Protein AF-A0A6B3HU46-F1 (afdb_monomer_lite)

pLDDT: mean 88.49, std 11.22, range [49.47, 98.0]

Radius of gyration: 14.95 Å; chains: 1; bounding box: 34×30×31 Å

Structure (mmCIF, N/CA/C/O backbone):
data_AF-A0A6B3HU46-F1
#
_entry.id   AF-A0A6B3HU46-F1
#
loop_
_atom_site.group_PDB
_atom_site.id
_atom_site.type_symbol
_atom_site.label_atom_id
_atom_site.label_alt_id
_atom_site.label_comp_id
_atom_site.label_asym_id
_atom_site.label_entity_id
_atom_site.label_seq_id
_atom_site.pdbx_PDB_ins_code
_atom_site.Cartn_x
_atom_site.Cartn_y
_atom_site.Cartn_z
_atom_site.occupancy
_atom_site.B_iso_or_equiv
_atom_site.auth_seq_id
_atom_site.auth_comp_id
_atom_site.auth_asym_id
_atom_site.auth_atom_id
_atom_site.pdbx_PDB_model_num
ATOM 1 N N . GLY A 1 1 ? 15.090 -10.591 -19.147 1.00 50.09 1 GLY A N 1
ATOM 2 C CA . GLY A 1 1 ? 14.438 -10.239 -17.868 1.00 50.09 1 GLY A CA 1
ATOM 3 C C . GLY A 1 1 ? 13.358 -11.258 -17.586 1.00 50.09 1 GLY A C 1
ATOM 4 O O . GLY A 1 1 ? 12.825 -11.783 -18.551 1.00 50.09 1 GLY A O 1
ATOM 5 N N . SER A 1 2 ? 13.079 -11.591 -16.325 1.00 49.47 2 SER A N 1
ATOM 6 C CA . SER A 1 2 ? 12.028 -12.558 -15.962 1.00 49.47 2 SER A CA 1
ATOM 7 C C . SER A 1 2 ? 10.707 -11.817 -15.703 1.00 49.47 2 SER A C 1
ATOM 9 O O . SER A 1 2 ? 10.521 -11.310 -14.596 1.00 49.47 2 SER A O 1
ATOM 11 N N . PRO A 1 3 ? 9.799 -11.692 -16.691 1.00 58.56 3 PRO A N 1
ATOM 12 C CA . PRO A 1 3 ? 8.530 -10.975 -16.518 1.00 58.56 3 PRO A CA 1
ATOM 13 C C . PRO A 1 3 ? 7.627 -11.612 -15.450 1.00 58.56 3 PRO A C 1
ATOM 15 O O . PRO A 1 3 ? 6.847 -10.914 -14.811 1.00 58.56 3 PRO A O 1
ATOM 18 N N . LEU A 1 4 ? 7.788 -12.914 -15.187 1.00 63.22 4 LEU A N 1
ATOM 19 C CA . LEU A 1 4 ? 7.043 -13.635 -14.150 1.00 63.22 4 LEU A CA 1
ATOM 20 C C . LEU A 1 4 ? 7.383 -13.159 -12.729 1.00 63.22 4 LEU A C 1
ATOM 22 O O . LEU A 1 4 ? 6.526 -13.202 -11.853 1.00 63.22 4 LEU A O 1
ATOM 26 N N . LEU A 1 5 ? 8.609 -12.673 -12.492 1.00 63.03 5 LEU A N 1
ATOM 27 C CA . LEU A 1 5 ? 9.023 -12.222 -11.160 1.00 63.03 5 LEU A CA 1
ATOM 28 C C . LEU A 1 5 ? 8.206 -11.002 -10.704 1.00 63.03 5 LEU A C 1
ATOM 30 O O . LEU A 1 5 ? 7.770 -10.946 -9.557 1.00 63.03 5 LEU A O 1
ATOM 34 N N . MET A 1 6 ? 7.943 -10.056 -11.611 1.00 61.31 6 MET A N 1
ATOM 35 C CA . MET A 1 6 ? 7.166 -8.848 -11.301 1.00 61.31 6 MET A CA 1
ATOM 36 C C . MET A 1 6 ? 5.689 -9.156 -11.024 1.00 61.31 6 MET A C 1
ATOM 38 O O . MET A 1 6 ? 5.076 -8.465 -10.215 1.00 61.31 6 MET A O 1
ATOM 42 N N . MET A 1 7 ? 5.142 -10.225 -11.617 1.00 66.44 7 MET A N 1
ATOM 43 C CA . MET A 1 7 ? 3.777 -10.684 -11.329 1.00 66.44 7 MET A CA 1
ATOM 44 C C . MET A 1 7 ? 3.626 -11.317 -9.945 1.00 66.44 7 MET A C 1
ATOM 46 O O . MET A 1 7 ? 2.517 -11.381 -9.434 1.00 66.44 7 MET A O 1
ATOM 50 N N . ILE A 1 8 ? 4.713 -11.770 -9.317 1.00 70.81 8 ILE A N 1
ATOM 51 C CA . ILE A 1 8 ? 4.649 -12.433 -8.006 1.00 70.81 8 ILE A CA 1
ATOM 52 C C . ILE A 1 8 ? 4.883 -11.436 -6.871 1.00 70.81 8 ILE A C 1
ATOM 54 O O . ILE A 1 8 ? 4.222 -11.513 -5.838 1.00 70.81 8 ILE A O 1
ATOM 58 N N . VAL A 1 9 ? 5.811 -10.491 -7.046 1.00 79.00 9 VAL A N 1
ATOM 59 C CA . VAL A 1 9 ? 6.261 -9.613 -5.954 1.00 79.00 9 VAL A CA 1
ATOM 60 C C . VAL A 1 9 ? 5.121 -8.757 -5.398 1.00 79.00 9 VAL A C 1
ATOM 62 O O . VAL A 1 9 ? 4.896 -8.767 -4.186 1.00 79.00 9 VAL A O 1
ATOM 65 N N . SER A 1 10 ? 4.377 -8.048 -6.252 1.00 80.44 10 SER A N 1
ATOM 66 C CA . SER A 1 10 ? 3.321 -7.144 -5.776 1.00 80.44 10 SER A CA 1
ATOM 67 C C . SER A 1 10 ? 2.142 -7.896 -5.135 1.00 80.44 10 SER A C 1
ATOM 69 O O . SER A 1 10 ? 1.805 -7.566 -3.993 1.00 80.44 10 SER A O 1
ATOM 71 N N . PRO A 1 11 ? 1.569 -8.954 -5.748 1.00 80.31 11 PRO A N 1
ATOM 72 C CA . PRO A 1 11 ? 0.510 -9.737 -5.107 1.00 80.31 11 PRO A CA 1
ATOM 73 C C . PRO A 1 11 ? 0.960 -10.432 -3.820 1.00 80.31 11 PRO A C 1
ATOM 75 O O . PRO A 1 11 ? 0.187 -10.480 -2.865 1.00 80.31 11 PRO A O 1
ATOM 78 N N . ALA A 1 12 ? 2.209 -10.907 -3.732 1.00 84.25 12 ALA A N 1
ATOM 79 C CA . ALA A 1 12 ? 2.719 -11.530 -2.510 1.00 84.25 12 ALA A CA 1
ATOM 80 C C . ALA A 1 12 ? 2.806 -10.533 -1.342 1.00 84.25 12 ALA A C 1
ATOM 82 O O . ALA A 1 12 ? 2.397 -10.858 -0.223 1.00 84.25 12 ALA A O 1
ATOM 83 N N . ILE A 1 13 ? 3.294 -9.310 -1.588 1.00 89.06 13 ILE A N 1
ATOM 84 C CA . ILE A 1 13 ? 3.364 -8.258 -0.561 1.00 89.06 13 ILE A CA 1
ATOM 85 C C . ILE A 1 13 ? 1.951 -7.838 -0.143 1.00 89.06 13 ILE A C 1
ATOM 87 O O . ILE A 1 13 ? 1.616 -7.895 1.043 1.00 89.06 13 ILE A O 1
ATOM 91 N N . CYS A 1 14 ? 1.109 -7.464 -1.108 1.00 91.62 14 CYS A N 1
ATOM 92 C CA . CYS A 1 14 ? -0.253 -6.998 -0.854 1.00 91.62 14 CYS A CA 1
ATOM 93 C C . CYS A 1 14 ? -1.110 -8.070 -0.167 1.00 91.62 14 CYS A C 1
ATOM 95 O O . CYS A 1 14 ? -1.730 -7.803 0.864 1.00 91.62 14 CYS A O 1
ATOM 97 N N . GLY A 1 15 ? -1.083 -9.301 -0.684 1.00 93.06 15 GLY A N 1
ATOM 98 C CA . GLY A 1 15 ? -1.796 -10.439 -0.111 1.00 93.06 15 GLY A CA 1
ATOM 99 C C . GLY A 1 15 ? -1.349 -10.739 1.319 1.00 93.06 15 GLY A C 1
ATOM 100 O O . GLY A 1 15 ? -2.192 -10.951 2.186 1.00 93.06 15 GLY A O 1
ATOM 101 N N . THR A 1 16 ? -0.045 -10.662 1.613 1.00 94.31 16 THR A N 1
ATOM 102 C CA . THR A 1 16 ? 0.469 -10.868 2.980 1.00 94.31 16 THR A CA 1
ATOM 103 C C . THR A 1 16 ? -0.013 -9.788 3.950 1.00 94.31 16 THR A C 1
ATOM 105 O O . THR A 1 16 ? -0.384 -10.111 5.080 1.00 94.31 16 THR A O 1
ATOM 108 N N . VAL A 1 17 ? -0.034 -8.516 3.536 1.00 94.94 17 VAL A N 1
ATOM 109 C CA . VAL A 1 17 ? -0.534 -7.412 4.375 1.00 94.94 17 VAL A CA 1
ATOM 110 C C . VAL A 1 17 ? -2.017 -7.608 4.691 1.00 94.94 17 VAL A C 1
ATOM 112 O O . VAL A 1 17 ? -2.404 -7.538 5.857 1.00 94.94 17 VAL A O 1
ATOM 115 N N . ILE A 1 18 ? -2.836 -7.928 3.686 1.00 96.19 18 ILE A N 1
ATOM 116 C CA . ILE A 1 18 ? -4.277 -8.160 3.868 1.00 96.19 18 ILE A CA 1
ATOM 117 C C . ILE A 1 18 ? -4.526 -9.402 4.732 1.00 96.19 18 ILE A C 1
ATOM 119 O O . ILE A 1 18 ? -5.335 -9.355 5.656 1.00 96.19 18 ILE A O 1
ATOM 123 N N . ALA A 1 19 ? -3.804 -10.499 4.495 1.00 96.12 19 ALA A N 1
ATOM 124 C CA . ALA A 1 19 ? -3.954 -11.726 5.273 1.00 96.12 19 ALA A CA 1
ATOM 125 C C . ALA A 1 19 ? -3.609 -11.530 6.758 1.00 96.12 19 ALA A C 1
ATOM 127 O O . ALA A 1 19 ? -4.265 -12.115 7.620 1.00 96.12 19 ALA A O 1
ATOM 128 N N . ARG A 1 20 ? -2.600 -10.701 7.065 1.00 97.06 20 ARG A N 1
ATOM 129 C CA . ARG A 1 20 ? -2.153 -10.446 8.443 1.00 97.06 20 ARG A CA 1
ATOM 130 C C . ARG A 1 20 ? -2.979 -9.392 9.174 1.00 97.06 20 ARG A C 1
ATOM 132 O O . ARG A 1 20 ? -3.206 -9.552 10.368 1.00 97.06 20 ARG A O 1
ATOM 139 N N . PHE A 1 21 ? -3.382 -8.323 8.490 1.00 97.25 21 PHE A N 1
ATOM 140 C CA . PHE A 1 21 ? -3.923 -7.122 9.140 1.00 97.25 21 PHE A CA 1
ATOM 141 C C . PHE A 1 21 ? -5.338 -6.744 8.695 1.00 97.25 21 PHE A C 1
ATOM 143 O O . PHE A 1 21 ? -5.939 -5.859 9.298 1.00 97.25 21 PHE A O 1
ATOM 150 N N . GLY A 1 22 ? -5.868 -7.378 7.648 1.00 96.19 22 GLY A N 1
ATOM 151 C CA . GLY A 1 22 ? -7.214 -7.100 7.164 1.00 96.19 22 GLY A CA 1
ATOM 152 C C . GLY A 1 22 ? -8.302 -7.662 8.078 1.00 96.19 22 GLY A C 1
ATOM 153 O O . GLY A 1 22 ? -8.092 -8.656 8.781 1.00 96.19 22 GLY A O 1
ATOM 154 N N . THR A 1 23 ? -9.486 -7.054 8.028 1.00 96.81 23 THR A N 1
ATOM 155 C CA . THR A 1 23 ? -10.706 -7.660 8.583 1.00 96.81 23 THR A CA 1
ATOM 156 C C . THR A 1 23 ? -11.101 -8.897 7.778 1.00 96.81 23 THR A C 1
ATOM 158 O O . THR A 1 23 ? -10.602 -9.121 6.670 1.00 96.81 23 THR A O 1
ATOM 161 N N . ASP A 1 24 ? -12.013 -9.707 8.305 1.00 97.94 24 ASP A N 1
ATOM 162 C CA . ASP A 1 24 ? -12.467 -10.899 7.590 1.00 97.94 24 ASP A CA 1
ATOM 163 C C . ASP A 1 24 ? -13.192 -10.530 6.288 1.00 97.94 24 ASP A C 1
ATOM 165 O O . ASP A 1 24 ? -12.948 -11.154 5.254 1.00 97.94 24 ASP A O 1
ATOM 169 N N . GLU A 1 25 ? -13.957 -9.437 6.276 1.00 97.12 25 GLU A N 1
ATOM 170 C CA . GLU A 1 25 ? -14.584 -8.902 5.063 1.00 97.12 25 GLU A CA 1
ATOM 171 C C . GLU A 1 25 ? -13.536 -8.469 4.030 1.00 97.12 25 GLU A C 1
ATOM 173 O O . GLU A 1 25 ? -13.675 -8.753 2.839 1.00 97.12 25 GLU A O 1
ATOM 178 N N . GLN A 1 26 ? -12.454 -7.813 4.465 1.00 96.81 26 GLN A N 1
ATOM 179 C CA . GLN A 1 26 ? -11.365 -7.409 3.570 1.00 96.81 26 GLN A CA 1
ATOM 180 C C . GLN A 1 26 ? -10.633 -8.625 2.993 1.00 96.81 26 GLN A C 1
ATOM 182 O O . GLN A 1 26 ? -10.340 -8.654 1.796 1.00 96.81 26 GLN A O 1
ATOM 187 N N . LYS A 1 27 ? -10.366 -9.649 3.809 1.00 98.00 27 LYS A N 1
ATOM 188 C CA . LYS A 1 27 ? -9.730 -10.889 3.346 1.00 98.00 27 LYS A CA 1
ATOM 189 C C . LYS A 1 27 ? -10.582 -11.586 2.290 1.00 98.00 27 LYS A C 1
ATOM 191 O O . LYS A 1 27 ? -10.056 -11.912 1.229 1.00 98.00 27 LYS A O 1
ATOM 196 N N . GLN A 1 28 ? -11.881 -11.757 2.549 1.00 97.88 28 GLN A N 1
ATOM 197 C CA . GLN A 1 28 ? -12.804 -12.397 1.605 1.00 97.88 28 GLN A CA 1
ATOM 19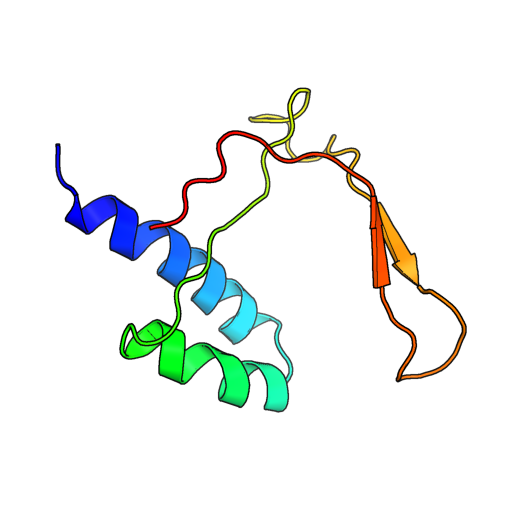8 C C . GLN A 1 28 ? -12.949 -11.605 0.305 1.00 97.88 28 GLN A C 1
ATOM 200 O O . GLN A 1 28 ? -13.033 -12.191 -0.770 1.00 97.88 28 GLN A O 1
ATOM 205 N N . LYS A 1 29 ? -12.928 -10.271 0.386 1.00 96.88 29 LYS A N 1
ATOM 206 C CA . LYS A 1 29 ? -13.039 -9.408 -0.791 1.00 96.88 29 LYS A CA 1
ATOM 207 C C . LYS A 1 29 ? -11.813 -9.473 -1.707 1.00 96.88 29 LYS A C 1
ATOM 209 O O . LYS A 1 29 ? -11.977 -9.434 -2.921 1.00 96.88 29 LYS A O 1
ATOM 214 N N . TRP A 1 30 ? -10.603 -9.514 -1.147 1.00 95.75 30 TRP A N 1
ATOM 215 C CA . TRP A 1 30 ? -9.379 -9.261 -1.922 1.00 95.75 30 TRP A CA 1
ATOM 216 C C . TRP A 1 30 ? -8.497 -10.493 -2.143 1.00 95.75 30 TRP A C 1
ATOM 218 O O . TRP A 1 30 ? -7.892 -10.612 -3.206 1.00 95.75 30 TRP A O 1
ATOM 228 N N . LEU A 1 31 ? -8.396 -11.409 -1.173 1.00 95.06 31 LEU A N 1
ATOM 229 C CA . LEU A 1 31 ? -7.448 -12.527 -1.264 1.00 95.06 31 LEU A CA 1
ATOM 230 C C . LEU A 1 31 ? -7.782 -13.542 -2.368 1.00 95.06 31 LEU A C 1
ATOM 232 O O . LEU A 1 31 ? -6.838 -13.948 -3.043 1.00 95.06 31 LEU A O 1
ATOM 236 N N . PRO A 1 32 ? -9.052 -13.938 -2.606 1.00 95.50 32 PRO A N 1
ATOM 237 C CA . PRO A 1 32 ? -9.366 -14.880 -3.681 1.00 95.50 32 PRO A CA 1
ATOM 238 C C . PRO A 1 32 ? -8.924 -14.361 -5.051 1.00 95.50 32 PRO A C 1
ATOM 240 O O . PRO A 1 32 ? -8.207 -15.060 -5.759 1.00 95.50 32 PRO A O 1
ATOM 243 N N . GLY A 1 33 ? -9.241 -13.099 -5.360 1.00 93.38 33 GLY A N 1
ATOM 244 C CA . GLY A 1 33 ? -8.885 -12.494 -6.642 1.00 93.38 33 GLY A CA 1
ATOM 245 C C . GLY A 1 33 ? -7.381 -12.260 -6.827 1.00 93.38 33 GLY A C 1
ATOM 246 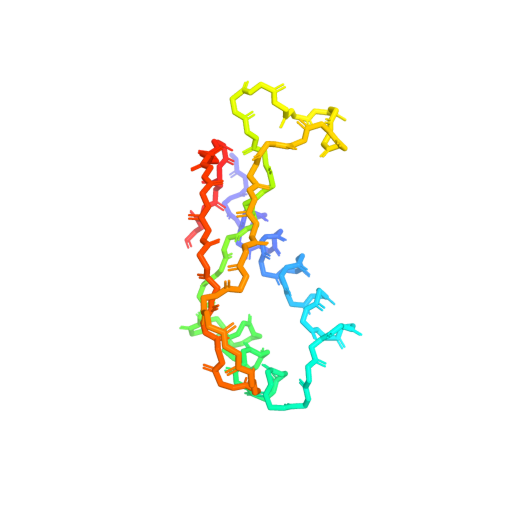O O . GLY A 1 33 ? -6.864 -12.340 -7.938 1.00 93.38 33 GLY A O 1
ATOM 247 N N . LEU A 1 34 ? -6.648 -12.000 -5.736 1.00 90.12 34 LEU A N 1
ATOM 248 C CA . LEU A 1 34 ? -5.181 -11.961 -5.776 1.00 90.12 34 LEU A CA 1
ATOM 249 C C . LEU A 1 34 ? -4.571 -13.356 -5.983 1.00 90.12 34 LEU A C 1
ATOM 251 O O . LEU A 1 34 ? -3.505 -13.466 -6.583 1.00 90.12 34 LEU A O 1
ATOM 255 N N . ALA A 1 35 ? -5.214 -14.409 -5.470 1.00 89.69 35 ALA A N 1
ATOM 256 C CA . ALA A 1 35 ? -4.726 -15.783 -5.564 1.00 89.69 35 ALA A CA 1
ATOM 257 C C . ALA A 1 35 ? -5.012 -16.429 -6.930 1.00 89.69 35 ALA A C 1
ATOM 259 O O . ALA A 1 35 ? -4.176 -17.184 -7.424 1.00 89.69 35 ALA A O 1
ATOM 260 N N . ASP A 1 36 ? -6.167 -16.139 -7.537 1.00 90.25 36 ASP A N 1
ATOM 261 C CA . ASP A 1 36 ? -6.554 -16.655 -8.859 1.00 90.25 36 ASP A CA 1
ATOM 262 C C . ASP A 1 36 ? -6.108 -15.756 -10.030 1.00 90.25 36 ASP A C 1
ATOM 264 O O . ASP A 1 36 ? -6.199 -16.159 -11.191 1.00 90.25 36 ASP A O 1
ATOM 268 N N . GLY A 1 37 ? -5.585 -14.562 -9.729 1.00 87.88 37 GLY A N 1
ATOM 269 C CA . GLY A 1 37 ? -5.065 -13.607 -10.706 1.00 87.88 37 GLY A CA 1
ATOM 270 C C . GLY A 1 37 ? -6.127 -12.735 -11.382 1.00 87.88 37 GLY A C 1
ATOM 271 O O . GLY A 1 37 ? -5.794 -11.993 -12.305 1.00 87.88 37 GLY A O 1
ATOM 272 N N . THR A 1 38 ? -7.389 -12.785 -10.944 1.00 92.19 38 THR A N 1
ATOM 273 C CA . THR A 1 38 ? -8.458 -11.907 -11.455 1.00 92.19 38 THR A CA 1
ATOM 274 C C . THR A 1 38 ? -8.351 -10.470 -10.942 1.00 92.19 38 THR A C 1
ATOM 276 O O . THR A 1 38 ? -8.932 -9.563 -11.541 1.00 92.19 38 THR A O 1
ATOM 279 N N . LEU A 1 39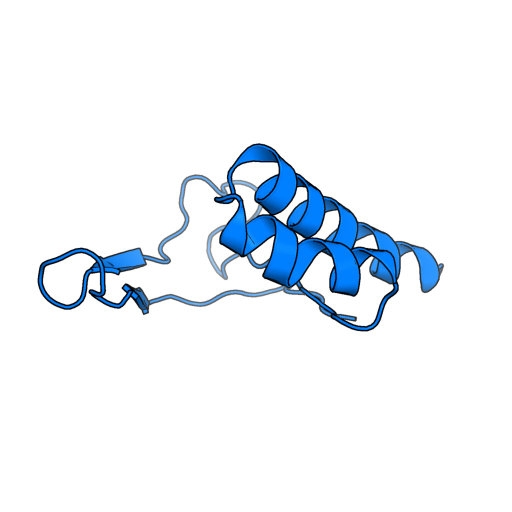 ? -7.588 -10.241 -9.866 1.00 89.88 39 LEU A N 1
ATOM 280 C CA . LEU A 1 39 ? -7.276 -8.917 -9.335 1.00 89.88 39 LEU A CA 1
ATOM 281 C C . LEU A 1 39 ? -5.772 -8.657 -9.371 1.00 89.88 39 LEU A C 1
ATOM 283 O O . LEU A 1 39 ? -4.970 -9.457 -8.889 1.00 89.88 39 LEU A O 1
ATOM 287 N N . THR A 1 40 ? -5.398 -7.476 -9.858 1.00 88.56 40 THR A N 1
ATOM 288 C CA . THR A 1 40 ? -4.035 -6.958 -9.753 1.00 88.56 40 THR A CA 1
ATOM 289 C C . THR A 1 40 ? -3.961 -5.878 -8.679 1.00 88.56 40 THR A C 1
ATOM 291 O O . THR A 1 40 ? -4.889 -5.096 -8.466 1.00 88.56 40 THR A O 1
ATOM 294 N N . MET A 1 41 ? -2.843 -5.844 -7.957 1.00 89.31 41 MET A N 1
ATOM 295 C CA . MET A 1 41 ? -2.570 -4.821 -6.955 1.00 89.31 41 MET A CA 1
ATOM 296 C C . MET A 1 41 ? -1.086 -4.475 -6.983 1.00 89.31 41 MET A C 1
ATOM 298 O O . MET A 1 41 ? -0.236 -5.348 -7.162 1.00 89.31 41 MET A O 1
ATOM 302 N N . ALA A 1 42 ? -0.778 -3.195 -6.798 1.00 91.00 42 ALA A N 1
ATOM 303 C CA . ALA A 1 42 ? 0.584 -2.694 -6.718 1.00 91.00 42 ALA A CA 1
ATOM 304 C C . ALA A 1 42 ? 0.898 -2.219 -5.298 1.00 91.00 42 ALA A C 1
ATOM 306 O O . ALA A 1 42 ? 0.055 -1.623 -4.623 1.00 91.00 42 ALA A O 1
ATOM 307 N N . PHE A 1 43 ? 2.136 -2.438 -4.860 1.00 89.75 43 PHE A N 1
ATOM 308 C CA . PHE A 1 43 ? 2.613 -1.939 -3.577 1.00 89.75 43 PHE A CA 1
ATOM 309 C C . PHE A 1 43 ? 3.259 -0.557 -3.746 1.00 89.75 43 PHE A C 1
ATOM 311 O O . PHE A 1 43 ? 4.364 -0.427 -4.273 1.00 89.75 43 PHE A O 1
ATOM 318 N N . GLY A 1 44 ? 2.556 0.493 -3.313 1.00 91.19 44 GLY A N 1
ATOM 319 C CA . GLY A 1 44 ? 2.991 1.885 -3.459 1.00 91.19 44 GLY A CA 1
ATOM 320 C C . GLY A 1 44 ? 3.537 2.491 -2.168 1.00 91.19 44 GLY A C 1
ATOM 321 O O . GLY A 1 44 ? 2.813 3.203 -1.476 1.00 91.19 44 GLY A O 1
ATOM 322 N N . ILE A 1 45 ? 4.815 2.255 -1.855 1.00 91.31 45 ILE A N 1
ATOM 323 C CA . ILE A 1 45 ? 5.466 2.849 -0.672 1.00 91.31 45 ILE A CA 1
ATOM 324 C C . ILE A 1 45 ? 6.339 4.060 -1.017 1.00 91.31 45 ILE A C 1
ATOM 326 O O . ILE A 1 45 ? 6.224 5.096 -0.359 1.00 91.31 45 ILE A O 1
ATOM 330 N N . THR A 1 46 ? 7.157 3.946 -2.064 1.00 92.56 46 THR A N 1
ATOM 331 C CA . THR A 1 46 ? 8.204 4.911 -2.411 1.00 92.56 46 THR A CA 1
ATOM 332 C C . THR A 1 46 ? 7.641 6.255 -2.865 1.00 92.56 46 THR A C 1
ATOM 334 O O . THR A 1 46 ? 6.688 6.327 -3.643 1.00 92.56 46 THR A O 1
ATOM 337 N N . GLU A 1 47 ? 8.263 7.330 -2.391 1.00 95.69 47 GLU A N 1
ATOM 338 C CA . GLU A 1 47 ? 7.954 8.723 -2.725 1.00 95.69 47 GLU A CA 1
ATOM 339 C C . GLU A 1 47 ? 9.166 9.395 -3.380 1.00 95.69 47 GLU A C 1
ATOM 341 O O . GLU A 1 47 ? 10.281 8.892 -3.211 1.00 95.69 47 GLU A O 1
ATOM 346 N N . PRO A 1 48 ? 8.989 10.520 -4.106 1.00 92.75 48 PRO A N 1
ATOM 347 C CA . PRO A 1 48 ? 10.098 11.235 -4.743 1.00 92.75 48 PRO A CA 1
ATOM 348 C C . PRO A 1 48 ? 11.278 11.500 -3.800 1.00 92.75 48 PRO A C 1
ATOM 350 O O . PRO A 1 48 ? 12.427 11.322 -4.194 1.00 92.75 48 PRO A O 1
ATOM 353 N N . ASP A 1 49 ? 10.973 11.834 -2.544 1.00 90.88 49 ASP A N 1
ATOM 354 C CA . ASP A 1 49 ? 11.956 12.206 -1.525 1.00 90.88 49 ASP A CA 1
ATOM 355 C C . ASP A 1 49 ? 12.163 11.113 -0.452 1.00 90.88 49 ASP A C 1
ATOM 357 O O . ASP A 1 49 ? 12.932 11.301 0.495 1.00 90.88 49 ASP A O 1
ATOM 361 N N . ALA A 1 50 ? 11.497 9.952 -0.579 1.00 89.56 50 ALA A N 1
ATOM 362 C CA . ALA A 1 50 ? 11.577 8.854 0.389 1.00 89.56 50 ALA A CA 1
ATOM 363 C C . ALA A 1 50 ? 11.549 7.462 -0.278 1.00 89.56 50 ALA A C 1
ATOM 365 O O . ALA A 1 50 ? 10.492 6.903 -0.575 1.00 89.56 50 ALA A O 1
ATOM 366 N N . GLY A 1 51 ? 12.744 6.883 -0.465 1.00 85.00 51 GLY A N 1
ATOM 367 C CA . GLY A 1 51 ? 12.970 5.488 -0.875 1.00 85.00 51 GLY A CA 1
ATOM 368 C C . GLY A 1 51 ? 13.463 4.624 0.286 1.00 85.00 51 GLY A C 1
ATOM 369 O O . GLY A 1 51 ? 12.673 4.219 1.136 1.00 85.00 51 GLY A O 1
ATOM 370 N N . SER A 1 52 ? 14.778 4.393 0.374 1.00 88.00 52 SER A N 1
ATOM 371 C CA . SER A 1 52 ? 15.408 3.622 1.466 1.00 88.00 52 SER A CA 1
ATOM 372 C C . SER A 1 52 ? 15.092 4.173 2.863 1.00 88.00 52 SER A C 1
ATOM 374 O O . SER A 1 52 ? 15.061 3.429 3.837 1.00 88.00 52 SER A O 1
ATOM 376 N N . ASN A 1 53 ? 14.783 5.469 2.955 1.00 84.62 53 ASN A N 1
ATOM 377 C CA . ASN A 1 53 ? 14.351 6.145 4.177 1.00 84.62 53 ASN A CA 1
ATOM 378 C C . ASN A 1 53 ? 12.817 6.163 4.298 1.00 84.62 53 ASN A C 1
ATOM 380 O O . ASN A 1 53 ? 12.223 7.219 4.510 1.00 84.62 53 ASN A O 1
ATOM 384 N N . SER A 1 54 ? 12.158 5.011 4.146 1.00 79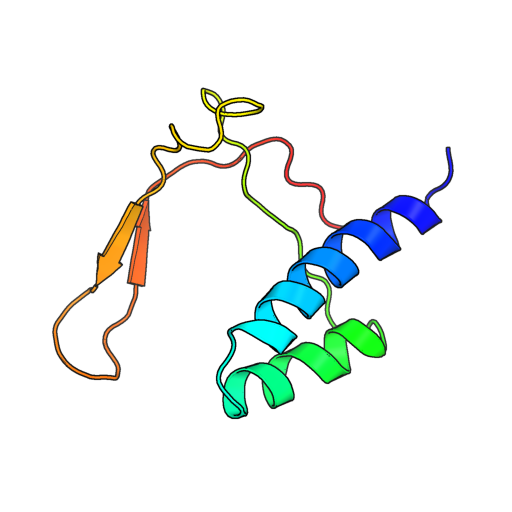.75 54 SER A N 1
ATOM 385 C CA . SER A 1 54 ? 10.687 4.917 4.073 1.00 79.75 54 SER A CA 1
ATOM 386 C C . SER A 1 54 ? 9.955 5.423 5.328 1.00 79.75 54 SER A C 1
ATOM 388 O O . SER A 1 54 ? 8.776 5.744 5.264 1.00 79.75 54 SER A O 1
ATOM 390 N N . HIS A 1 55 ? 10.633 5.567 6.468 1.00 84.06 55 HIS A N 1
ATOM 391 C CA . HIS A 1 55 ? 10.049 6.202 7.658 1.00 84.06 55 HIS A CA 1
ATOM 392 C C . HIS A 1 55 ? 9.809 7.711 7.500 1.00 84.06 55 HIS A C 1
ATOM 394 O O . HIS A 1 55 ? 9.118 8.305 8.322 1.00 84.06 55 HIS A O 1
ATOM 400 N N . ARG A 1 56 ? 10.373 8.339 6.461 1.00 89.88 56 ARG A N 1
ATOM 401 C CA . ARG A 1 56 ? 10.218 9.769 6.160 1.00 89.88 56 ARG A CA 1
ATOM 402 C C . ARG A 1 56 ? 9.192 10.051 5.062 1.00 89.88 56 ARG A C 1
ATOM 404 O O . ARG A 1 56 ? 9.240 11.123 4.466 1.00 89.88 56 ARG A O 1
ATOM 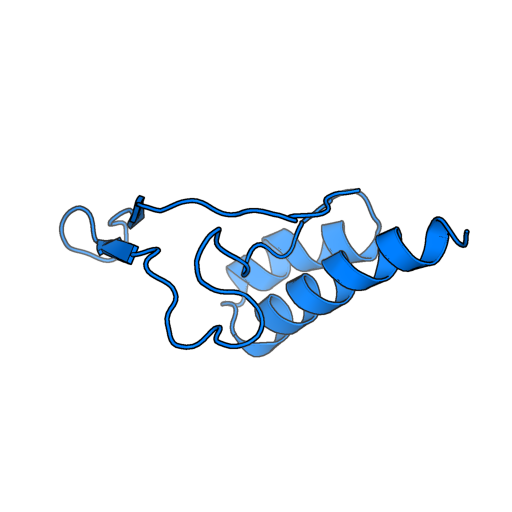411 N N . ILE A 1 57 ? 8.295 9.106 4.776 1.00 94.88 57 ILE A N 1
ATOM 412 C CA . ILE A 1 57 ? 7.183 9.362 3.858 1.00 94.88 57 ILE A CA 1
ATOM 413 C C . ILE A 1 57 ? 6.342 10.551 4.335 1.00 94.88 57 ILE A C 1
ATOM 415 O O . ILE A 1 57 ? 6.150 10.775 5.529 1.00 94.88 57 ILE A O 1
ATOM 419 N N . THR A 1 58 ? 5.848 11.305 3.366 1.00 95.56 58 THR A N 1
ATOM 420 C CA . THR A 1 58 ? 5.037 12.512 3.530 1.00 95.56 58 THR A CA 1
ATOM 421 C C . THR A 1 58 ? 3.578 12.284 3.153 1.00 95.56 58 THR A C 1
ATOM 423 O O . THR A 1 58 ? 2.740 13.129 3.462 1.00 95.56 58 THR A O 1
ATOM 426 N N . THR A 1 59 ? 3.248 11.149 2.516 1.00 96.75 59 THR A N 1
ATOM 427 C CA . THR A 1 59 ? 1.849 10.780 2.274 1.00 96.75 59 THR A CA 1
ATOM 428 C C . THR A 1 59 ? 1.105 10.693 3.600 1.00 96.75 59 THR A C 1
ATOM 430 O O . THR A 1 59 ? 1.512 9.976 4.513 1.00 96.75 59 THR A O 1
ATOM 433 N N . THR A 1 60 ? -0.016 11.399 3.681 1.00 96.44 60 THR A N 1
ATOM 434 C CA . THR A 1 60 ? -0.886 11.419 4.858 1.00 96.44 60 THR A CA 1
ATOM 435 C C . THR A 1 60 ? -2.219 10.751 4.554 1.00 96.44 60 THR A C 1
ATOM 437 O O . THR A 1 60 ? -2.702 10.793 3.422 1.00 96.44 60 THR A O 1
ATOM 440 N N . ALA A 1 61 ? -2.808 10.143 5.584 1.00 96.38 61 ALA A N 1
ATOM 441 C CA . ALA A 1 61 ? -4.171 9.635 5.576 1.00 96.38 61 ALA A CA 1
ATOM 442 C C . ALA A 1 61 ? -4.931 10.269 6.743 1.00 96.38 61 ALA A C 1
ATOM 444 O O . ALA A 1 61 ? -4.577 10.059 7.906 1.00 96.38 61 ALA A O 1
ATOM 445 N N . ARG A 1 62 ? -5.961 11.062 6.443 1.00 96.44 62 ARG A N 1
ATOM 446 C CA . ARG A 1 62 ? -6.810 11.712 7.452 1.00 96.44 62 ARG A CA 1
ATOM 447 C C . ARG A 1 62 ? -8.251 11.245 7.293 1.00 96.44 62 ARG A C 1
ATOM 449 O O . ARG A 1 62 ? -8.730 11.142 6.172 1.00 96.44 62 ARG A O 1
ATOM 456 N N . ARG A 1 63 ? -8.948 10.997 8.404 1.00 95.69 63 ARG A N 1
ATOM 457 C CA . ARG A 1 63 ? -10.397 10.744 8.387 1.00 95.69 63 ARG A CA 1
ATOM 458 C C . ARG A 1 63 ? -11.151 11.965 7.861 1.00 95.69 63 ARG A C 1
ATOM 460 O O . ARG A 1 63 ? -10.866 13.089 8.294 1.00 95.69 63 ARG A O 1
ATOM 467 N N . ASP A 1 64 ? -12.106 11.730 6.969 1.00 95.75 64 ASP A N 1
ATOM 468 C CA . ASP A 1 64 ? -13.097 12.717 6.553 1.00 95.75 64 ASP A CA 1
ATOM 469 C C . ASP A 1 64 ? -14.411 12.493 7.301 1.00 95.75 64 ASP A C 1
ATOM 471 O O . ASP A 1 64 ? -15.136 11.537 7.043 1.00 95.75 64 ASP A O 1
ATOM 475 N N . GLY A 1 65 ? -14.698 13.348 8.278 1.00 93.19 65 GLY A N 1
ATOM 476 C CA . GLY A 1 65 ? -15.857 13.186 9.154 1.00 93.19 65 GLY A CA 1
ATOM 477 C C . GLY A 1 65 ? -15.623 12.253 10.348 1.00 93.19 65 GLY A C 1
ATOM 478 O O . GLY A 1 65 ? -14.489 11.987 10.759 1.00 93.19 65 GLY A O 1
ATOM 479 N N . THR A 1 66 ? -16.726 11.818 10.961 1.00 92.88 66 THR A N 1
ATOM 480 C CA . THR A 1 66 ? -16.756 11.021 12.195 1.00 92.88 66 THR A CA 1
ATOM 481 C C . THR A 1 66 ? -17.613 9.768 12.014 1.00 92.88 66 THR A C 1
ATOM 483 O O . THR A 1 66 ? -18.532 9.744 11.202 1.00 92.88 66 THR A O 1
ATOM 486 N N . GLY A 1 67 ? -17.320 8.721 12.791 1.00 90.75 67 GLY A N 1
ATOM 487 C CA . GLY A 1 67 ? -18.055 7.454 12.746 1.00 90.75 67 GLY A CA 1
ATOM 488 C C . GLY A 1 67 ? -17.348 6.343 11.955 1.00 90.75 67 GLY A C 1
ATOM 489 O O . GLY A 1 67 ? -16.249 6.549 11.437 1.00 90.75 67 GLY A O 1
ATOM 490 N N . PRO A 1 68 ? -17.944 5.138 11.917 1.00 87.06 68 PRO A N 1
ATOM 491 C CA . PRO A 1 68 ? -17.328 3.947 11.325 1.00 87.06 68 PRO A CA 1
ATOM 492 C C . PRO A 1 68 ? -17.219 4.016 9.796 1.00 87.06 68 PRO A C 1
ATOM 494 O O . PRO A 1 68 ? -16.282 3.450 9.237 1.00 87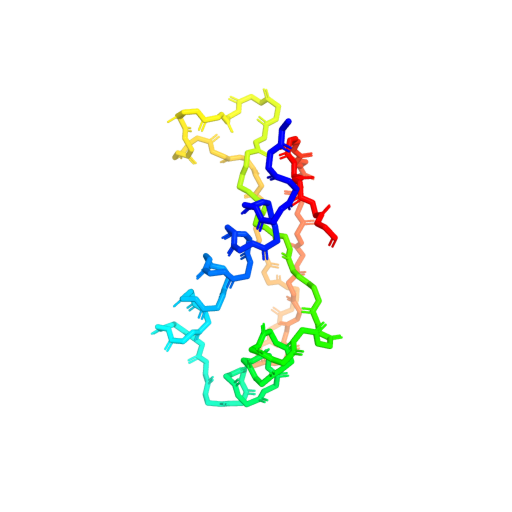.06 68 PRO A O 1
ATOM 497 N N . ASP A 1 69 ? -18.119 4.764 9.152 1.00 91.56 69 ASP A N 1
ATOM 498 C CA . ASP A 1 69 ? -18.217 4.881 7.692 1.00 91.56 69 ASP A CA 1
ATOM 499 C C . ASP A 1 69 ? -17.464 6.101 7.132 1.00 91.56 69 ASP A C 1
ATOM 501 O O . ASP A 1 69 ? -17.557 6.400 5.947 1.00 91.56 69 ASP A O 1
ATOM 505 N N . ALA A 1 70 ? -16.724 6.826 7.980 1.00 93.25 70 ALA A N 1
ATOM 506 C CA . ALA A 1 70 ? -15.933 7.976 7.558 1.00 93.25 70 ALA A CA 1
ATOM 507 C C . ALA A 1 70 ? -14.824 7.560 6.577 1.00 93.25 70 ALA A C 1
ATOM 509 O O . ALA A 1 70 ? -13.969 6.720 6.898 1.00 93.25 70 ALA A O 1
ATOM 510 N N . ASP A 1 71 ? -14.800 8.210 5.416 1.00 95.19 71 ASP A N 1
ATOM 511 C CA . ASP A 1 71 ? -13.801 7.991 4.374 1.00 95.19 71 ASP A CA 1
ATOM 512 C C . ASP A 1 71 ? -12.397 8.459 4.797 1.00 95.19 71 ASP A C 1
ATOM 514 O O . ASP A 1 71 ? -12.184 9.115 5.826 1.00 95.19 71 ASP A O 1
ATOM 518 N N . TRP A 1 72 ? -11.398 8.095 3.991 1.00 95.69 72 TRP A N 1
ATOM 519 C CA . TRP A 1 72 ? -10.015 8.538 4.156 1.00 95.69 72 TRP A CA 1
ATOM 520 C C . TRP A 1 72 ? -9.619 9.515 3.051 1.00 95.69 72 TRP A C 1
ATOM 522 O O . TRP A 1 72 ? -9.644 9.175 1.870 1.00 95.69 72 TRP A O 1
ATOM 532 N N . LEU A 1 73 ? -9.146 10.696 3.442 1.00 96.94 73 LEU A N 1
ATOM 533 C CA . LEU A 1 73 ? -8.460 11.628 2.553 1.00 96.94 73 LEU A CA 1
ATOM 534 C C . LEU A 1 73 ? -6.978 11.276 2.513 1.00 96.94 73 LEU A C 1
ATOM 536 O O . LEU A 1 73 ? -6.277 11.381 3.525 1.00 96.94 73 LEU A O 1
ATOM 540 N N . LEU A 1 74 ? -6.520 10.862 1.334 1.00 96.44 74 LEU A N 1
ATOM 541 C CA . LEU A 1 74 ? -5.125 10.550 1.055 1.00 96.44 74 LEU A CA 1
ATOM 542 C C . LEU A 1 74 ? -4.479 11.709 0.294 1.00 96.44 74 LEU A C 1
ATOM 544 O O . LEU A 1 74 ? -4.929 12.062 -0.795 1.00 96.44 74 LEU A O 1
ATOM 548 N N . THR A 1 75 ? -3.393 12.260 0.836 1.00 97.12 75 THR A N 1
ATOM 549 C CA . THR A 1 75 ? -2.630 13.345 0.198 1.00 97.12 75 THR A CA 1
ATOM 550 C C . THR A 1 75 ? -1.160 12.966 0.138 1.00 97.12 75 THR A C 1
ATOM 552 O O . THR A 1 75 ? -0.545 12.746 1.179 1.00 97.12 75 THR A O 1
ATOM 555 N N . GLY A 1 76 ? -0.586 12.910 -1.065 1.00 95.06 76 GLY A N 1
ATOM 556 C CA . GLY A 1 76 ? 0.825 12.586 -1.282 1.00 95.06 76 GLY A CA 1
ATOM 557 C C . GLY A 1 76 ? 1.123 12.206 -2.731 1.00 95.06 76 GLY A C 1
ATOM 558 O O . GLY A 1 76 ? 0.249 12.268 -3.597 1.00 95.06 76 GLY A O 1
ATOM 559 N N . ARG A 1 77 ? 2.366 11.795 -3.004 1.00 95.25 77 ARG A N 1
ATOM 560 C CA . ARG A 1 77 ? 2.792 11.326 -4.330 1.00 95.25 77 ARG A CA 1
ATOM 561 C C . ARG A 1 77 ? 3.670 10.091 -4.203 1.00 95.25 77 ARG A C 1
ATOM 563 O O . ARG A 1 77 ? 4.672 10.113 -3.496 1.00 95.25 77 ARG A O 1
ATOM 570 N N . LYS A 1 78 ? 3.328 9.044 -4.954 1.00 94.88 78 LYS A N 1
ATOM 571 C CA . LYS A 1 78 ? 4.141 7.831 -5.081 1.00 94.88 78 LYS A CA 1
ATOM 572 C C . LYS A 1 78 ? 4.904 7.811 -6.402 1.00 94.88 78 LYS A C 1
ATOM 574 O O . LYS A 1 78 ? 4.465 8.398 -7.391 1.00 94.88 78 LYS A O 1
ATOM 579 N N . VAL A 1 79 ? 6.055 7.147 -6.405 1.00 93.75 79 VAL A N 1
ATOM 580 C CA . VAL A 1 79 ? 6.904 6.930 -7.587 1.00 93.75 79 VAL A CA 1
ATOM 581 C C . VAL A 1 79 ? 7.481 5.520 -7.561 1.00 93.75 79 VAL A C 1
ATOM 583 O O . VAL A 1 79 ? 7.479 4.868 -6.521 1.00 93.75 79 VAL A O 1
ATOM 586 N N . PHE A 1 80 ? 7.943 5.040 -8.717 1.00 89.62 80 PHE A N 1
ATOM 587 C CA . PHE A 1 80 ? 8.447 3.671 -8.899 1.00 89.62 80 PHE A CA 1
ATOM 588 C C . PHE A 1 80 ? 7.438 2.570 -8.532 1.00 89.62 80 PHE A C 1
ATOM 590 O O . PHE A 1 80 ? 7.811 1.420 -8.311 1.00 89.62 80 PHE A O 1
ATOM 597 N N . VAL A 1 81 ? 6.146 2.908 -8.512 1.00 88.69 81 VAL A N 1
ATOM 598 C CA . VAL A 1 81 ? 5.068 1.944 -8.297 1.00 88.69 81 VAL A CA 1
ATOM 599 C C . VAL A 1 81 ? 4.925 1.106 -9.557 1.00 88.69 81 VAL A C 1
ATOM 601 O O . VAL A 1 81 ? 4.415 1.576 -10.571 1.00 88.69 81 VAL A O 1
ATOM 604 N N . SER A 1 82 ? 5.411 -0.129 -9.494 1.00 80.56 82 SER A N 1
ATOM 605 C CA . SER A 1 82 ? 5.261 -1.087 -10.583 1.00 80.56 82 SER A CA 1
ATOM 606 C C . SER A 1 82 ? 3.999 -1.910 -10.342 1.00 80.56 82 SER A C 1
ATOM 608 O O . SER A 1 82 ? 3.939 -2.720 -9.414 1.00 80.56 82 SER A O 1
ATOM 610 N N . GLY A 1 83 ? 2.979 -1.655 -11.155 1.00 69.06 83 GLY A N 1
ATOM 611 C CA . GLY A 1 83 ? 1.841 -2.548 -11.334 1.00 69.06 83 GLY A CA 1
ATOM 612 C C . GLY A 1 83 ? 2.094 -3.400 -12.567 1.00 69.06 83 GLY A C 1
ATOM 613 O O . GLY A 1 83 ? 2.556 -2.878 -13.582 1.00 69.06 83 GLY A O 1
ATOM 614 N N . VAL A 1 84 ? 1.850 -4.698 -12.455 1.00 60.75 84 VAL A N 1
ATOM 615 C CA . VAL A 1 84 ? 1.529 -5.517 -13.627 1.00 60.75 84 VAL A CA 1
ATOM 616 C C . VAL A 1 84 ? 0.051 -5.353 -13.947 1.00 60.75 84 VAL A C 1
ATOM 618 O O . VAL A 1 84 ? -0.741 -5.234 -12.981 1.00 60.75 84 VAL A O 1
#

Secondary structure (DSSP, 8-state):
--HHHHHHHHHHHHHHHHHHHS-HHHHHHHHHHHHHTSS-------BTTBSS-GGG---EEEEESSSTT-EEEEE----S----

Foldseek 3Di:
DPPVVLLCVALVVVLVCCVVPNDPVSNVVPNVCSVVVVDWDWDFQAAPVDDPNSVPAPWDWDFDDDDPPTDIDTDGDTPPTDID

Sequence (84 aa):
GSPLLMMIVSPAICGTVIARFGTDEQKQKWLPGLADGTLTMAFGITEPDAGSNSHRITTTARRDGTGPDADWLLTGRKVFVSGV